Protein AF-A0A9N9J405-F1 (afdb_monomer)

Mean predicted aligned error: 14.89 Å

Solvent-accessible surface area (backbone atoms only — not comparable to full-atom values): 6317 Å² total; per-residue (Å²): 144,89,86,75,81,74,75,78,74,81,70,68,85,82,57,60,66,63,52,53,53,52,52,49,54,50,52,50,53,52,53,54,28,71,70,38,96,57,42,81,77,33,74,90,47,75,82,56,87,56,89,38,74,67,42,52,52,50,52,53,52,53,50,53,53,48,51,56,50,51,53,51,46,44,34,28,73,72,67,58,78,40,83,73,81,57,85,96,46,81,83,76,85,74,76,76,86,127

Foldseek 3Di:
DDDDPPPPPPPPPPPPVVVVVVVVVVVVLQVVLVVDPHSCPRPVCVPPPQPDPVNVVVVVVVVVVVVVVVVVCCCVPPVVVDPDDCVPPDPPPPDPDD

pLDDT: mean 76.79, std 16.19, range [43.78, 96.75]

Organism: NCBI:txid60492

Secondary structure (DSSP, 8-state):
------------TTSHHHHHHHHHHHHHHHHHHHHSSSGGGSGGGTT-S--SHHHHHHHHHHHHHHHHHHHHHHHHHTS--S----TTS---------

Sequence (98 aa):
LDEFVDQVIDIDDRVVPNRLEQTWALSEQIYNAFQNPDPNSHSLFDYTTQNTTKGFFNMETCYQHGIERMQNLLAEEVYLTKKKKSKGRAIKNLVKDT

Radius of gyration: 23.8 Å; Cα contacts (8 Å, |Δi|>4): 25; chains: 1; bounding box: 61×32×54 Å

Structure (mmCIF, N/CA/C/O backbone):
data_AF-A0A9N9J405-F1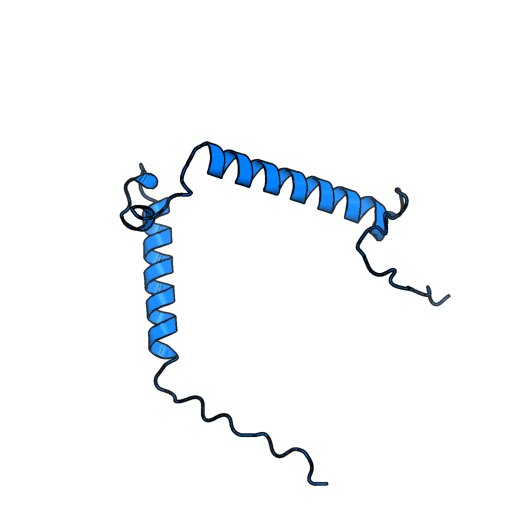
#
_entry.id   AF-A0A9N9J405-F1
#
loop_
_atom_site.group_PDB
_atom_site.id
_atom_site.type_symbol
_atom_site.label_atom_id
_atom_site.label_alt_id
_atom_site.label_comp_id
_atom_site.label_asym_id
_atom_site.label_entity_id
_atom_site.label_seq_id
_atom_site.pdbx_PDB_ins_code
_atom_site.Cartn_x
_atom_site.Cartn_y
_atom_site.Cartn_z
_atom_site.occupancy
_atom_site.B_iso_or_equiv
_atom_site.auth_seq_id
_atom_site.auth_comp_id
_atom_site.auth_asym_id
_atom_site.auth_atom_id
_atom_site.pdbx_PDB_model_num
ATOM 1 N N . LEU A 1 1 ? -47.615 17.470 -9.763 1.00 43.78 1 LEU A N 1
ATOM 2 C CA . LEU A 1 1 ? -47.104 16.313 -10.524 1.00 43.78 1 LEU A CA 1
ATOM 3 C C . LEU A 1 1 ? -46.585 16.883 -11.828 1.00 43.78 1 LEU A C 1
ATOM 5 O O . LEU A 1 1 ? -47.415 17.139 -12.681 1.00 43.78 1 LEU A O 1
ATOM 9 N N . ASP A 1 2 ? -45.303 17.268 -11.847 1.00 47.88 2 ASP A N 1
ATOM 10 C CA . ASP A 1 2 ? -44.448 17.501 -13.035 1.00 47.88 2 ASP A CA 1
ATOM 11 C C . ASP A 1 2 ? -43.199 18.305 -12.629 1.00 47.88 2 ASP A C 1
ATOM 13 O O . ASP A 1 2 ? -42.989 19.433 -13.057 1.00 47.88 2 ASP A O 1
ATOM 17 N N . GLU A 1 3 ? -42.361 17.744 -11.753 1.00 49.94 3 GLU A N 1
ATOM 18 C CA . GLU A 1 3 ? -41.053 18.353 -11.450 1.00 49.94 3 GLU A CA 1
ATOM 19 C C . GLU A 1 3 ? -39.955 17.298 -11.285 1.00 49.94 3 GLU A C 1
ATOM 21 O O . GLU A 1 3 ? -39.138 17.364 -10.381 1.00 49.94 3 GLU A O 1
ATOM 26 N N . PHE A 1 4 ? -39.943 16.292 -12.159 1.00 54.50 4 PHE A N 1
ATOM 27 C CA . PHE A 1 4 ? -38.784 15.415 -12.339 1.00 54.50 4 PHE A CA 1
ATOM 28 C C . PHE A 1 4 ? -38.696 15.024 -13.813 1.00 54.50 4 PHE A C 1
ATOM 30 O O . PHE A 1 4 ? -38.959 13.887 -14.193 1.00 54.50 4 PHE A O 1
ATOM 37 N N . VAL A 1 5 ? -38.383 15.999 -14.669 1.00 49.53 5 VAL A N 1
ATOM 38 C CA . VAL A 1 5 ? -37.844 15.672 -15.990 1.00 49.53 5 VAL A CA 1
ATOM 39 C C . VAL A 1 5 ? -36.392 15.289 -15.746 1.00 49.53 5 VAL A C 1
ATOM 41 O O . VAL A 1 5 ? -35.541 16.163 -15.574 1.00 49.53 5 VAL A O 1
ATOM 44 N N . ASP A 1 6 ? -36.133 13.983 -15.671 1.00 52.53 6 ASP A N 1
ATOM 45 C CA . ASP A 1 6 ? -34.784 13.444 -15.805 1.00 52.53 6 ASP A CA 1
ATOM 46 C C . ASP A 1 6 ? -34.193 14.042 -17.081 1.00 52.53 6 ASP A C 1
ATOM 48 O O . ASP A 1 6 ? -34.682 13.810 -18.191 1.00 52.53 6 ASP A O 1
ATOM 52 N N . GLN A 1 7 ? -33.158 14.866 -16.923 1.00 53.94 7 GLN A N 1
ATOM 53 C CA . GLN A 1 7 ? -32.307 15.214 -18.045 1.00 53.94 7 GLN A CA 1
ATOM 54 C C . GLN A 1 7 ? -31.714 13.898 -18.531 1.00 53.94 7 GLN A C 1
ATOM 56 O O . GLN A 1 7 ? -30.853 13.320 -17.871 1.00 53.94 7 GLN A O 1
ATOM 61 N N . VAL A 1 8 ? -32.214 13.407 -19.665 1.00 56.50 8 VAL A N 1
ATOM 62 C CA . VAL A 1 8 ? -31.585 12.318 -20.402 1.00 56.50 8 VAL A CA 1
ATOM 63 C C . VAL A 1 8 ? -30.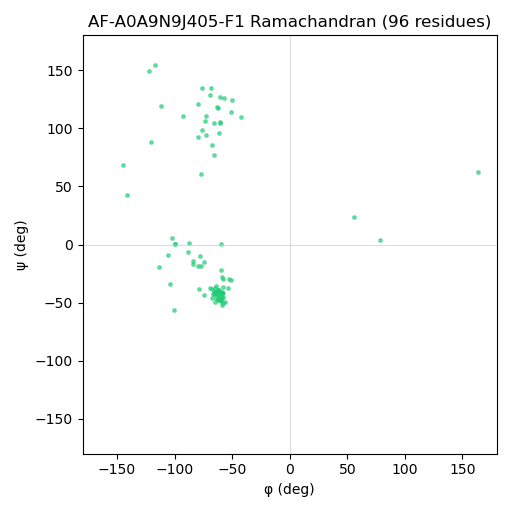210 12.837 -20.796 1.00 56.50 8 VAL A C 1
ATOM 65 O O . VAL A 1 8 ? -30.060 13.598 -21.751 1.00 56.50 8 VAL A O 1
ATOM 68 N N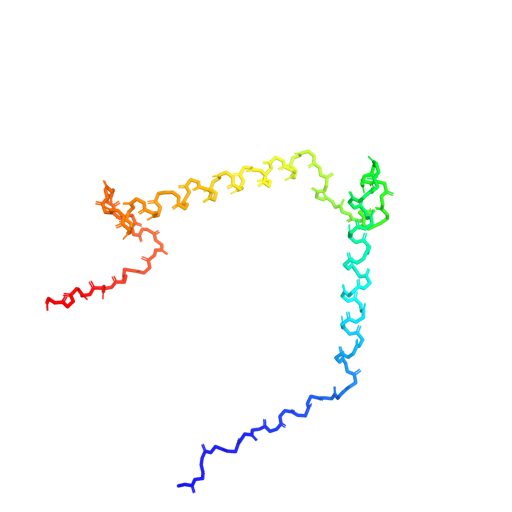 . ILE A 1 9 ? -29.211 12.502 -19.983 1.00 54.28 9 ILE A N 1
ATOM 69 C CA . ILE A 1 9 ? -27.815 12.662 -20.349 1.00 54.28 9 ILE A CA 1
ATOM 70 C C . ILE A 1 9 ? -27.627 11.682 -21.496 1.00 54.28 9 ILE A C 1
ATOM 72 O O . ILE A 1 9 ? -27.609 10.471 -21.284 1.00 54.28 9 ILE A O 1
ATOM 76 N N . ASP A 1 10 ? -27.558 12.217 -22.708 1.00 54.47 10 ASP A N 1
ATOM 77 C CA . ASP A 1 10 ? -27.191 11.468 -23.899 1.00 54.47 10 ASP A CA 1
ATOM 78 C C . ASP A 1 10 ? -25.713 11.080 -23.738 1.00 54.47 10 ASP A C 1
ATOM 80 O O . ASP A 1 10 ? -24.791 11.831 -24.069 1.00 54.47 10 ASP A O 1
ATOM 84 N N . ILE A 1 11 ? -25.479 9.957 -23.052 1.00 57.12 11 ILE A N 1
ATOM 85 C CA . ILE A 1 11 ? -24.161 9.342 -22.949 1.00 57.12 11 ILE A CA 1
ATOM 86 C C . ILE A 1 11 ? -23.921 8.751 -24.325 1.00 57.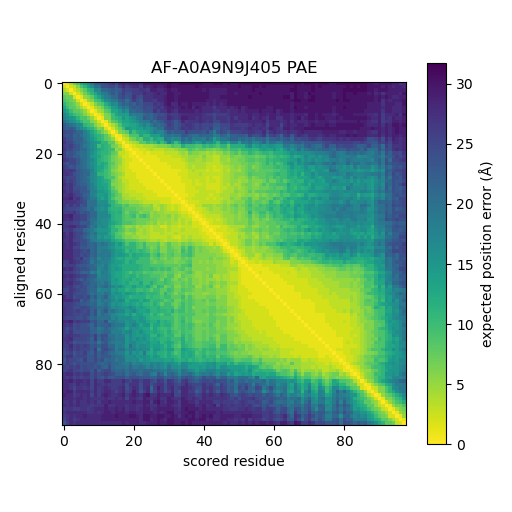12 11 ILE A C 1
ATOM 88 O O . ILE A 1 11 ? -24.368 7.648 -24.611 1.00 57.12 11 ILE A O 1
ATOM 92 N N . ASP A 1 12 ? -23.250 9.525 -25.171 1.00 57.44 12 ASP A N 1
ATOM 93 C CA . ASP A 1 12 ? -22.800 9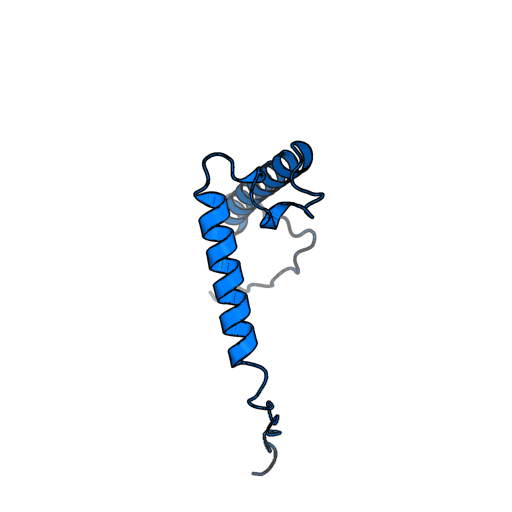.108 -26.491 1.00 57.44 12 ASP A CA 1
ATOM 94 C C . ASP A 1 12 ? -22.229 7.676 -26.392 1.00 57.44 12 ASP A C 1
ATOM 96 O O . ASP A 1 12 ? -21.184 7.444 -25.766 1.00 57.44 12 ASP A O 1
ATOM 100 N N . ASP A 1 13 ? -22.950 6.702 -26.962 1.00 53.81 13 ASP A N 1
ATOM 101 C CA . ASP A 1 13 ? -22.747 5.244 -26.826 1.00 53.81 13 ASP A CA 1
ATOM 102 C C . ASP A 1 13 ? -21.351 4.768 -27.300 1.00 53.81 13 ASP A C 1
ATOM 104 O O . ASP A 1 13 ? -21.002 3.587 -27.265 1.00 53.81 13 ASP A O 1
ATOM 108 N N . ARG A 1 14 ? -20.506 5.692 -27.764 1.00 51.28 14 ARG A N 1
ATOM 109 C CA . ARG A 1 14 ? -19.259 5.438 -28.488 1.00 51.28 14 ARG A CA 1
ATOM 110 C C . ARG A 1 14 ? -17.980 5.522 -27.657 1.00 51.28 14 ARG A C 1
ATOM 112 O O . ARG A 1 14 ? -16.905 5.293 -28.208 1.00 51.28 14 ARG A O 1
ATOM 119 N N . VAL A 1 15 ? -18.046 5.795 -26.350 1.00 54.97 15 VAL A N 1
ATOM 120 C CA . VAL A 1 15 ? -16.827 5.942 -25.513 1.00 54.97 15 VAL A CA 1
ATOM 121 C C . VAL A 1 15 ? -16.662 4.840 -24.456 1.00 54.97 15 VAL A C 1
ATOM 123 O O . VAL A 1 15 ? -15.551 4.603 -23.980 1.00 54.97 15 VAL A O 1
ATOM 126 N N . VAL A 1 16 ? -17.729 4.125 -24.101 1.00 54.66 16 VAL A N 1
ATOM 127 C CA . VAL A 1 16 ? -17.708 3.128 -23.013 1.00 54.66 16 VAL A CA 1
ATOM 128 C C . VAL A 1 16 ? -16.993 1.812 -23.381 1.00 54.66 16 VAL A C 1
ATOM 130 O O . VAL A 1 16 ? -16.179 1.367 -22.567 1.00 54.66 16 VAL A O 1
ATOM 133 N N . PRO A 1 17 ? -17.184 1.207 -24.576 1.00 58.44 17 PRO A N 1
ATOM 134 C CA . PRO A 1 17 ? -16.555 -0.082 -24.905 1.00 58.44 17 PRO A CA 1
ATOM 135 C C . PRO A 1 17 ? -15.021 -0.011 -24.907 1.00 58.44 17 PRO A C 1
ATOM 137 O O . PRO A 1 17 ? -14.344 -0.849 -24.318 1.00 58.44 17 PRO A O 1
ATOM 140 N N . ASN A 1 18 ? -14.476 1.068 -25.477 1.00 65.75 18 ASN A N 1
ATOM 141 C CA . ASN A 1 18 ? -13.034 1.282 -25.619 1.00 65.75 18 ASN A CA 1
ATOM 142 C C . ASN A 1 18 ? -12.327 1.420 -24.255 1.00 65.75 18 ASN A C 1
ATOM 144 O O . ASN A 1 18 ? -11.220 0.930 -24.060 1.00 65.75 18 ASN A O 1
ATOM 148 N N . ARG A 1 19 ? -12.981 2.038 -23.260 1.00 70.25 19 ARG A N 1
ATOM 149 C CA . ARG A 1 19 ? -12.403 2.189 -21.913 1.00 70.25 19 ARG A CA 1
ATOM 150 C C . ARG A 1 19 ? -12.307 0.863 -21.168 1.00 70.25 19 ARG A C 1
ATOM 152 O O . ARG A 1 19 ? -11.336 0.652 -20.441 1.00 70.25 19 ARG A O 1
ATOM 159 N N . LEU A 1 20 ? -13.296 -0.016 -21.334 1.00 82.88 20 LEU A N 1
ATOM 160 C CA . LEU A 1 20 ? -13.280 -1.339 -20.716 1.00 82.88 20 LEU A CA 1
ATOM 161 C C . LEU A 1 20 ? -12.129 -2.173 -21.287 1.00 82.88 20 LEU A C 1
ATOM 163 O O . LEU A 1 20 ? -11.329 -2.695 -20.519 1.00 82.88 20 LEU A O 1
ATOM 167 N N . GLU A 1 21 ? -12.003 -2.222 -22.615 1.00 85.38 21 GLU A N 1
ATOM 168 C CA . GLU A 1 21 ? -10.928 -2.948 -23.304 1.00 85.38 21 GLU A CA 1
ATOM 169 C C . GLU A 1 21 ? -9.542 -2.431 -22.911 1.00 85.38 21 GLU A C 1
ATOM 171 O O . GLU A 1 21 ? -8.665 -3.221 -22.569 1.00 85.38 21 GLU A O 1
ATOM 176 N N . GLN A 1 22 ? -9.357 -1.109 -22.861 1.00 86.00 22 GLN A N 1
ATOM 177 C CA . GLN A 1 22 ? -8.109 -0.497 -22.392 1.00 86.00 22 GLN A CA 1
ATOM 178 C C . GLN A 1 22 ? -7.798 -0.851 -20.932 1.00 86.00 22 GLN A C 1
ATOM 180 O O . GLN A 1 22 ? -6.651 -1.137 -20.590 1.00 86.00 22 GLN A O 1
ATOM 185 N N . THR A 1 23 ? -8.814 -0.866 -20.066 1.00 88.50 23 THR A N 1
ATOM 186 C CA . THR A 1 23 ? -8.652 -1.243 -18.652 1.00 88.50 23 THR A CA 1
ATOM 187 C C . THR A 1 23 ? -8.301 -2.723 -18.512 1.00 88.50 23 THR A C 1
ATOM 189 O O . THR A 1 23 ? -7.473 -3.088 -17.675 1.00 88.50 23 THR A O 1
ATOM 192 N N . TRP A 1 24 ? -8.894 -3.580 -19.341 1.00 91.56 24 TRP A N 1
ATOM 193 C CA . TRP A 1 24 ? -8.587 -5.007 -19.381 1.00 91.56 24 TRP A CA 1
ATOM 194 C C . TRP A 1 24 ? -7.177 -5.275 -19.890 1.00 91.56 24 TRP A C 1
ATOM 196 O O . TRP A 1 24 ? -6.427 -5.983 -19.221 1.00 91.56 24 TRP A O 1
ATOM 206 N N . ALA A 1 25 ? -6.774 -4.622 -20.978 1.00 90.00 25 ALA A N 1
ATOM 207 C CA . ALA A 1 25 ? -5.414 -4.702 -21.499 1.00 90.00 25 ALA A CA 1
ATOM 208 C C . ALA A 1 25 ? -4.376 -4.247 -20.458 1.00 90.00 25 ALA A C 1
ATOM 210 O O . ALA A 1 25 ? -3.353 -4.904 -20.271 1.00 90.00 25 ALA A O 1
ATOM 211 N N . LEU A 1 26 ? -4.650 -3.162 -19.723 1.00 89.94 26 LEU A N 1
ATOM 212 C CA . LEU A 1 26 ? -3.781 -2.713 -18.633 1.00 89.94 26 LEU A CA 1
ATOM 213 C C . LEU A 1 26 ? -3.724 -3.738 -17.491 1.00 89.94 26 LEU A C 1
ATOM 215 O O . LEU A 1 26 ? -2.650 -4.014 -16.963 1.00 89.94 26 LEU A O 1
ATOM 219 N N . SER A 1 27 ? -4.866 -4.311 -17.111 1.00 91.38 27 SER A N 1
ATOM 220 C CA . SER A 1 27 ? -4.942 -5.311 -16.037 1.00 91.38 27 SER A CA 1
AT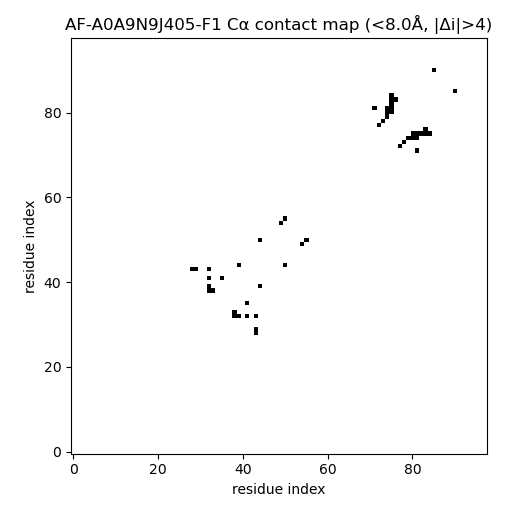OM 221 C C . SER A 1 27 ? -4.136 -6.567 -16.381 1.00 91.38 27 SER A C 1
ATOM 223 O O . SER A 1 27 ? -3.430 -7.097 -15.524 1.00 91.38 27 SER A O 1
ATOM 225 N N . GLU A 1 28 ? -4.180 -7.003 -17.642 1.00 91.50 28 GLU A N 1
ATOM 226 C CA . GLU A 1 28 ? -3.375 -8.115 -18.153 1.00 91.50 28 GLU A CA 1
ATOM 227 C C . GLU A 1 28 ? -1.876 -7.782 -18.167 1.00 91.50 28 GLU A C 1
ATOM 229 O O . GLU A 1 28 ? -1.065 -8.589 -17.710 1.00 91.50 28 GLU A O 1
ATOM 234 N N . GLN A 1 29 ? -1.490 -6.574 -18.596 1.00 90.00 29 GLN A N 1
ATOM 235 C CA . GLN A 1 29 ? -0.096 -6.116 -18.518 1.00 90.00 29 GLN A CA 1
ATOM 236 C C . GLN A 1 29 ? 0.423 -6.087 -17.076 1.00 90.00 29 GLN A C 1
ATOM 238 O O . GLN A 1 29 ? 1.542 -6.528 -16.822 1.00 90.00 29 GLN A O 1
ATOM 243 N N . ILE A 1 30 ? -0.385 -5.608 -16.127 1.00 89.31 30 ILE A N 1
ATOM 244 C CA . ILE A 1 30 ? -0.043 -5.609 -14.699 1.00 89.31 30 ILE A CA 1
ATOM 245 C C . ILE A 1 30 ? 0.126 -7.043 -14.192 1.00 89.31 30 ILE A C 1
ATOM 247 O O . ILE A 1 30 ? 1.113 -7.347 -13.522 1.00 89.31 30 ILE A O 1
ATOM 251 N N . TYR A 1 31 ? -0.818 -7.930 -14.515 1.00 90.19 31 TYR A N 1
ATOM 252 C CA . TYR A 1 31 ? -0.751 -9.332 -14.117 1.00 90.19 31 TYR A CA 1
ATOM 253 C C . TYR A 1 31 ? 0.534 -9.992 -14.629 1.00 90.19 31 TYR A C 1
ATOM 255 O O . TYR A 1 31 ? 1.291 -10.5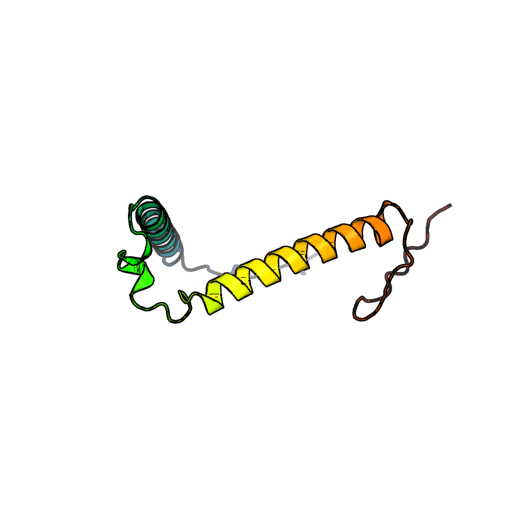52 -13.838 1.00 90.19 31 TYR A O 1
ATOM 263 N N . ASN A 1 32 ? 0.826 -9.848 -15.921 1.00 88.50 32 ASN A N 1
ATOM 264 C CA . ASN A 1 32 ? 2.020 -10.414 -16.545 1.00 88.50 32 ASN A CA 1
ATOM 265 C C . ASN A 1 32 ? 3.314 -9.836 -15.957 1.00 88.50 32 ASN A C 1
ATOM 267 O O . ASN A 1 32 ? 4.259 -10.585 -15.708 1.00 88.50 32 ASN A O 1
ATOM 271 N N . ALA A 1 33 ? 3.347 -8.532 -15.668 1.00 87.31 33 ALA A N 1
ATOM 272 C CA . ALA A 1 33 ? 4.490 -7.893 -15.024 1.00 87.31 33 ALA A CA 1
ATOM 273 C C . ALA A 1 33 ? 4.794 -8.512 -13.649 1.00 87.31 33 ALA A C 1
ATOM 275 O O . ALA A 1 33 ? 5.953 -8.771 -13.341 1.00 87.31 33 ALA A O 1
ATOM 276 N N . PHE A 1 34 ? 3.769 -8.824 -12.850 1.00 85.50 34 PHE A N 1
ATOM 277 C CA . PHE A 1 34 ? 3.948 -9.458 -11.538 1.00 85.50 34 PHE A CA 1
ATOM 278 C C . PHE A 1 34 ? 4.246 -10.964 -11.589 1.00 85.50 34 PHE A C 1
ATOM 280 O O . PHE A 1 34 ? 4.742 -11.502 -10.601 1.00 85.50 34 PHE A O 1
ATOM 287 N N . GLN A 1 35 ? 3.966 -11.649 -12.703 1.00 87.75 35 GLN A N 1
ATOM 288 C CA . GLN A 1 35 ? 4.357 -13.053 -12.906 1.00 87.75 35 GLN A CA 1
ATOM 289 C C . GLN A 1 35 ? 5.800 -13.208 -13.424 1.00 87.75 35 GLN A C 1
ATOM 291 O O . GLN A 1 35 ? 6.342 -14.313 -13.409 1.00 87.75 35 GLN A O 1
ATOM 296 N N . ASN A 1 36 ? 6.431 -12.128 -13.897 1.00 84.75 36 ASN A N 1
ATOM 297 C CA . ASN A 1 36 ? 7.813 -12.157 -14.368 1.00 84.75 36 ASN A CA 1
ATOM 298 C C . ASN A 1 36 ? 8.778 -12.390 -13.182 1.00 84.75 36 ASN A C 1
ATOM 300 O O . ASN A 1 36 ? 8.637 -11.719 -12.158 1.00 84.75 36 ASN A O 1
ATOM 304 N N . PRO A 1 37 ? 9.777 -13.290 -13.299 1.00 85.44 37 PRO A N 1
ATOM 305 C CA . PRO A 1 37 ? 10.830 -13.451 -12.294 1.00 85.44 37 PRO A CA 1
ATOM 306 C C . PRO A 1 37 ? 11.559 -12.153 -11.916 1.00 85.44 37 PRO A C 1
ATOM 308 O O . PRO A 1 37 ? 12.000 -12.022 -10.775 1.00 85.44 37 PRO A O 1
ATOM 311 N N . ASP A 1 38 ? 11.665 -11.200 -12.847 1.00 84.75 38 ASP A N 1
ATOM 312 C CA . ASP A 1 38 ? 12.098 -9.827 -12.573 1.00 84.75 38 ASP A CA 1
ATOM 313 C C . ASP A 1 38 ? 10.992 -8.836 -12.977 1.00 84.75 38 ASP A C 1
ATOM 315 O O . ASP A 1 38 ? 10.977 -8.348 -14.114 1.00 84.75 38 ASP A O 1
ATOM 319 N N . PRO A 1 39 ? 10.052 -8.517 -12.067 1.00 77.06 39 PRO A N 1
ATOM 320 C CA . PRO A 1 39 ? 8.923 -7.640 -12.365 1.00 77.06 39 PRO A CA 1
ATOM 321 C C . PRO A 1 39 ? 9.335 -6.246 -12.844 1.00 77.06 39 PRO A C 1
ATOM 323 O O . PRO A 1 39 ? 8.626 -5.637 -13.641 1.00 77.06 39 PRO A O 1
ATOM 326 N N . ASN A 1 40 ? 10.497 -5.749 -12.406 1.00 77.38 40 ASN A N 1
ATOM 327 C CA . ASN A 1 40 ? 10.974 -4.404 -12.734 1.00 77.38 40 ASN A CA 1
ATOM 328 C C . ASN A 1 40 ? 11.486 -4.278 -14.172 1.00 77.38 40 ASN A C 1
ATOM 330 O O . ASN A 1 40 ? 11.631 -3.163 -14.662 1.00 77.38 40 ASN A O 1
ATOM 334 N N . SER A 1 41 ? 11.740 -5.404 -14.843 1.00 82.75 41 SER A N 1
ATOM 335 C CA . SER A 1 41 ? 12.151 -5.446 -16.251 1.00 82.75 41 SER A CA 1
ATOM 336 C C . SER A 1 41 ? 10.995 -5.233 -17.236 1.00 82.75 41 SER A C 1
ATOM 338 O O . SER A 1 41 ? 11.223 -5.102 -18.438 1.00 82.75 41 SER A O 1
ATOM 340 N N . HIS A 1 42 ? 9.747 -5.233 -16.755 1.00 85.38 42 HIS A N 1
ATOM 341 C CA . HIS A 1 42 ? 8.577 -5.080 -17.610 1.00 85.38 42 HIS A CA 1
ATOM 342 C C . HIS A 1 42 ? 8.391 -3.618 -18.042 1.00 85.38 42 HIS A C 1
ATOM 344 O O . HIS A 1 42 ? 8.386 -2.716 -17.204 1.00 85.38 42 HIS A O 1
ATOM 350 N N . SER A 1 43 ? 8.113 -3.390 -19.331 1.00 86.94 43 SER A N 1
ATOM 351 C CA . SER A 1 43 ? 8.026 -2.045 -19.928 1.00 86.94 43 SER A CA 1
ATOM 352 C C . SER A 1 43 ? 6.961 -1.134 -19.308 1.00 86.94 43 SER A C 1
ATOM 354 O O . SER A 1 43 ? 7.044 0.091 -19.371 1.00 86.94 43 SER A O 1
ATOM 356 N N . LEU A 1 44 ? 5.960 -1.732 -18.655 1.00 85.50 44 LEU A N 1
ATOM 357 C CA . LEU A 1 44 ? 4.961 -1.028 -17.841 1.00 85.50 44 LEU A CA 1
ATOM 358 C C . LEU A 1 44 ? 5.609 -0.082 -16.814 1.00 85.50 44 LEU A C 1
ATOM 360 O O . LEU A 1 44 ? 5.030 0.949 -16.469 1.00 85.50 44 LEU A O 1
ATOM 364 N N . PHE A 1 45 ? 6.802 -0.426 -16.329 1.00 84.06 45 PHE A N 1
ATOM 365 C CA . PHE A 1 45 ? 7.522 0.336 -15.320 1.00 84.06 45 PHE A CA 1
ATOM 366 C C . PHE A 1 45 ? 8.615 1.244 -15.895 1.00 84.06 45 PHE A C 1
ATOM 368 O O . PHE A 1 45 ? 9.217 1.980 -15.125 1.00 84.06 45 PHE A O 1
ATOM 375 N N . ASP A 1 46 ? 8.833 1.306 -17.210 1.00 83.75 46 ASP A N 1
ATOM 376 C CA . ASP A 1 46 ? 9.918 2.118 -17.798 1.00 83.75 46 ASP A CA 1
ATOM 377 C C . ASP A 1 46 ? 9.816 3.614 -17.445 1.00 83.75 46 ASP A C 1
ATOM 379 O O . ASP A 1 46 ? 10.819 4.323 -17.354 1.00 83.75 46 ASP A O 1
ATOM 383 N N . TYR A 1 47 ? 8.596 4.098 -17.196 1.00 79.19 47 TYR A N 1
ATOM 384 C CA . TYR A 1 47 ? 8.317 5.499 -16.868 1.00 79.19 47 TYR A CA 1
ATOM 385 C C . TYR A 1 47 ? 8.073 5.752 -15.376 1.00 79.19 47 TYR A C 1
ATOM 387 O O . TYR A 1 47 ? 7.715 6.869 -14.988 1.00 79.19 47 TYR A O 1
ATOM 395 N N . THR A 1 48 ? 8.240 4.746 -14.514 1.00 78.25 48 THR A N 1
ATOM 396 C CA . THR A 1 48 ? 8.000 4.935 -13.082 1.00 78.25 48 THR A CA 1
ATOM 397 C C . THR A 1 48 ? 9.192 5.614 -12.410 1.00 78.25 48 THR A C 1
ATOM 399 O O . THR A 1 48 ? 10.308 5.107 -12.368 1.00 78.25 48 THR A O 1
ATOM 402 N N . THR A 1 49 ? 8.953 6.775 -11.809 1.00 78.69 49 THR A N 1
ATOM 403 C CA . THR A 1 49 ? 9.950 7.461 -10.968 1.00 78.69 49 THR A CA 1
ATOM 404 C C . THR A 1 49 ? 9.875 7.020 -9.506 1.00 78.69 49 THR A C 1
ATOM 406 O O . THR A 1 49 ? 10.698 7.419 -8.683 1.00 78.69 49 THR A O 1
ATOM 409 N N . GLN A 1 50 ? 8.869 6.208 -9.164 1.00 75.31 50 GLN A N 1
ATOM 410 C CA . GLN A 1 50 ? 8.520 5.872 -7.784 1.00 75.31 50 GLN A CA 1
ATOM 411 C C . GLN A 1 50 ? 8.936 4.457 -7.377 1.00 75.31 50 GLN A C 1
ATOM 413 O O . GLN A 1 50 ? 8.911 4.152 -6.184 1.00 75.31 50 GLN A O 1
ATOM 418 N N . ASN A 1 51 ? 9.391 3.627 -8.322 1.00 78.50 51 ASN A N 1
ATOM 419 C CA . ASN A 1 51 ? 9.943 2.296 -8.060 1.00 78.50 51 ASN A CA 1
ATOM 420 C C . ASN A 1 51 ? 11.377 2.387 -7.513 1.00 78.50 51 ASN A C 1
ATOM 422 O O . ASN A 1 51 ? 12.355 1.957 -8.118 1.00 78.50 51 ASN A O 1
ATOM 426 N N . THR A 1 52 ? 11.501 3.051 -6.371 1.00 86.06 52 THR A N 1
ATOM 427 C CA . THR A 1 52 ? 12.753 3.234 -5.642 1.00 86.06 52 THR A CA 1
ATOM 428 C C . THR A 1 52 ? 12.630 2.550 -4.292 1.00 86.06 52 THR A C 1
ATOM 430 O O . THR A 1 52 ? 11.538 2.464 -3.729 1.00 86.06 52 THR A O 1
ATOM 433 N N . THR A 1 53 ? 13.752 2.135 -3.705 1.00 86.44 53 THR A N 1
ATOM 434 C CA . THR A 1 53 ? 13.771 1.571 -2.344 1.00 86.44 53 THR A CA 1
ATOM 435 C C . THR A 1 53 ? 13.106 2.507 -1.330 1.00 86.44 53 THR A C 1
ATOM 437 O O . THR A 1 53 ? 12.368 2.062 -0.457 1.00 86.44 53 THR A O 1
ATOM 440 N N . LYS A 1 54 ? 13.295 3.825 -1.489 1.00 89.12 54 LYS A N 1
ATOM 441 C CA . LYS A 1 54 ? 12.629 4.844 -0.668 1.00 89.12 54 LYS A CA 1
ATOM 442 C C . LYS A 1 54 ? 11.111 4.860 -0.883 1.00 89.12 54 LYS A C 1
ATOM 444 O O . LYS A 1 54 ? 10.368 5.011 0.081 1.00 89.12 54 LYS A O 1
ATOM 449 N N . GLY A 1 55 ? 10.657 4.715 -2.127 1.00 85.31 55 GLY A N 1
ATOM 450 C CA . GLY A 1 55 ? 9.238 4.616 -2.472 1.00 85.31 55 GLY A CA 1
ATOM 451 C C . GLY A 1 55 ? 8.570 3.419 -1.797 1.00 85.31 55 GLY A C 1
ATOM 452 O O . GLY A 1 55 ? 7.560 3.594 -1.115 1.00 85.31 55 GLY A O 1
ATOM 453 N N . PHE A 1 56 ? 9.187 2.239 -1.892 1.00 85.62 56 PHE A N 1
ATOM 454 C CA . PHE A 1 56 ? 8.709 1.039 -1.200 1.00 85.62 56 PHE A CA 1
ATOM 455 C C . PHE A 1 56 ? 8.683 1.205 0.316 1.00 85.62 56 PHE A C 1
ATOM 457 O O . PHE A 1 56 ? 7.656 0.940 0.935 1.00 85.62 56 PHE A O 1
ATOM 464 N N . PHE A 1 57 ? 9.765 1.713 0.908 1.00 91.88 57 PHE A N 1
ATOM 465 C CA . PHE A 1 57 ? 9.828 1.950 2.349 1.00 91.88 57 PHE A CA 1
ATOM 466 C C . PHE A 1 57 ? 8.710 2.888 2.830 1.00 91.88 57 PHE A C 1
ATOM 468 O O . PHE A 1 57 ? 8.064 2.638 3.849 1.00 91.88 57 PHE A O 1
ATOM 475 N N . ASN A 1 58 ? 8.430 3.954 2.076 1.00 91.62 58 ASN A N 1
ATOM 476 C CA . ASN A 1 58 ? 7.334 4.866 2.388 1.00 91.62 58 ASN A CA 1
ATOM 477 C C . ASN A 1 58 ? 5.967 4.176 2.281 1.00 91.62 58 ASN A C 1
ATOM 479 O O . ASN A 1 58 ? 5.105 4.407 3.129 1.00 91.62 58 ASN A O 1
ATOM 483 N N . MET A 1 59 ? 5.757 3.342 1.257 1.00 90.38 59 MET A N 1
ATOM 484 C CA . MET A 1 59 ? 4.513 2.587 1.084 1.00 90.38 59 MET A CA 1
ATOM 485 C C . MET A 1 59 ? 4.285 1.624 2.257 1.00 90.38 59 MET A C 1
ATOM 487 O O . MET A 1 59 ? 3.200 1.618 2.840 1.00 90.38 59 MET A O 1
ATOM 491 N N . GLU A 1 60 ? 5.316 0.877 2.649 1.00 92.00 60 GLU A N 1
ATOM 492 C CA . GLU A 1 60 ? 5.272 -0.032 3.796 1.00 92.00 60 GLU A CA 1
ATOM 493 C C . GLU A 1 60 ? 4.994 0.720 5.105 1.00 92.00 60 GLU A C 1
ATOM 495 O O . GLU A 1 60 ? 4.093 0.352 5.860 1.00 92.00 60 GLU A O 1
ATOM 500 N N . THR A 1 61 ? 5.688 1.838 5.334 1.00 95.19 61 THR A N 1
ATOM 501 C CA . THR A 1 61 ? 5.482 2.693 6.515 1.00 95.19 61 THR A CA 1
ATOM 502 C C . THR A 1 61 ? 4.041 3.208 6.590 1.00 95.19 61 THR A C 1
ATOM 504 O O . THR A 1 61 ? 3.395 3.151 7.638 1.00 95.19 61 THR A O 1
ATOM 507 N N . CYS A 1 62 ? 3.492 3.689 5.471 1.00 94.94 62 CYS A N 1
ATOM 508 C CA . CYS A 1 62 ? 2.102 4.136 5.399 1.00 94.94 62 CYS A CA 1
ATOM 509 C C . CYS A 1 62 ? 1.113 3.004 5.704 1.00 94.94 62 CYS A C 1
ATOM 511 O O . CYS A 1 62 ? 0.115 3.236 6.390 1.00 94.94 62 CYS A O 1
ATOM 513 N N . TYR A 1 63 ? 1.388 1.789 5.226 1.00 94.75 63 TYR A N 1
ATOM 514 C CA . TYR A 1 63 ? 0.557 0.620 5.501 1.00 94.75 63 TYR A CA 1
ATOM 515 C C . TYR A 1 63 ? 0.547 0.269 6.996 1.00 94.75 63 TYR A C 1
ATOM 517 O O . TYR A 1 63 ? -0.526 0.112 7.586 1.00 94.75 63 TYR A O 1
ATOM 525 N N . GLN A 1 64 ? 1.719 0.249 7.636 1.00 96.75 64 GLN A N 1
ATOM 526 C CA . GLN A 1 64 ? 1.852 0.017 9.079 1.00 96.75 64 GLN A CA 1
ATOM 527 C C . GLN A 1 64 ? 1.105 1.081 9.898 1.00 96.75 64 GLN A C 1
ATOM 529 O O . GLN A 1 64 ? 0.284 0.739 10.753 1.00 96.75 64 GLN A O 1
ATOM 534 N N . HIS A 1 65 ? 1.278 2.366 9.571 1.00 96.19 65 HIS A N 1
ATOM 535 C CA . HIS A 1 65 ? 0.507 3.449 10.195 1.00 96.19 65 HIS A CA 1
ATOM 536 C C . HIS A 1 65 ? -1.010 3.276 10.010 1.00 96.19 65 HIS A C 1
ATOM 538 O O . HIS A 1 65 ? -1.797 3.598 10.907 1.00 96.19 65 HIS A O 1
ATOM 544 N N . GLY A 1 66 ? -1.439 2.771 8.851 1.00 94.56 66 GLY A N 1
ATOM 545 C CA . GLY A 1 66 ? -2.834 2.442 8.572 1.00 94.56 66 GLY A CA 1
ATOM 546 C C . GLY A 1 66 ? -3.380 1.375 9.521 1.00 94.56 66 GLY A C 1
ATOM 547 O O . GLY A 1 66 ? -4.444 1.575 10.114 1.00 94.56 66 GLY A O 1
ATOM 548 N N . ILE A 1 67 ? -2.637 0.283 9.720 1.00 95.75 67 ILE A N 1
ATOM 549 C CA . ILE A 1 67 ? -2.995 -0.789 10.662 1.00 95.75 67 ILE A CA 1
ATOM 550 C 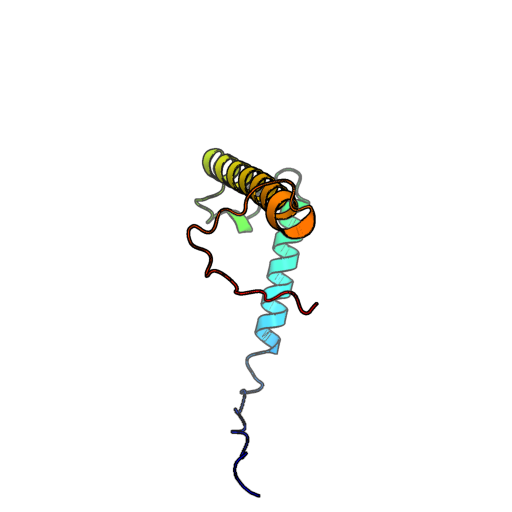C . ILE A 1 67 ? -3.127 -0.237 12.082 1.00 95.75 67 ILE A C 1
ATOM 552 O O . ILE A 1 67 ? -4.167 -0.423 12.718 1.00 95.75 67 ILE A O 1
ATOM 556 N N . GLU A 1 68 ? -2.119 0.487 12.567 1.00 95.88 68 GLU A N 1
ATOM 557 C CA . GLU A 1 68 ? -2.140 1.065 13.916 1.00 95.88 68 GLU A CA 1
ATOM 558 C C . GLU A 1 68 ? -3.328 2.012 14.108 1.00 95.88 68 GLU A C 1
ATOM 560 O O . GLU A 1 68 ? -4.007 2.000 15.142 1.00 95.88 68 GLU A O 1
ATOM 565 N N . ARG A 1 69 ? -3.625 2.830 13.094 1.00 92.19 69 ARG A N 1
ATOM 566 C CA . ARG A 1 69 ? -4.786 3.720 13.111 1.00 92.19 69 ARG A CA 1
ATOM 567 C C . ARG A 1 69 ? -6.090 2.933 13.199 1.00 92.19 69 ARG A C 1
ATOM 569 O O . ARG A 1 69 ? -6.957 3.331 13.978 1.00 92.19 69 ARG A O 1
ATOM 576 N N . MET A 1 70 ? -6.241 1.853 12.432 1.00 93.62 70 MET A N 1
ATOM 577 C CA . MET A 1 70 ? -7.438 1.002 12.462 1.00 93.62 70 MET A CA 1
ATOM 578 C C . MET A 1 70 ? -7.608 0.288 13.806 1.00 93.62 70 MET A C 1
ATOM 580 O O . MET A 1 70 ? -8.712 0.248 14.345 1.00 93.62 70 MET A O 1
ATOM 584 N N . GLN A 1 71 ? -6.524 -0.205 14.402 1.00 94.19 71 GLN A N 1
ATOM 585 C CA . GLN A 1 71 ? -6.567 -0.828 15.728 1.00 94.19 71 GLN A CA 1
ATOM 586 C C . GLN A 1 71 ? -6.942 0.175 16.826 1.00 94.19 71 GLN A C 1
ATOM 588 O O . GLN A 1 71 ? -7.763 -0.123 17.695 1.00 94.19 71 GLN A O 1
ATOM 593 N N . ASN A 1 72 ? -6.386 1.389 16.778 1.00 90.50 72 ASN A N 1
ATOM 594 C CA . ASN A 1 72 ? -6.753 2.447 17.719 1.00 90.50 72 ASN A CA 1
ATOM 595 C C . ASN A 1 72 ? -8.216 2.870 17.554 1.00 90.50 72 ASN A C 1
ATOM 597 O O . ASN A 1 72 ? -8.921 3.035 18.546 1.00 90.50 72 ASN A O 1
ATOM 601 N N . LEU A 1 73 ? -8.683 2.974 16.311 1.00 89.44 73 LEU A N 1
ATOM 602 C CA . LEU A 1 73 ? -10.085 3.208 15.978 1.00 89.44 73 LEU A CA 1
ATOM 603 C C . LEU A 1 73 ? -11.017 2.164 16.586 1.00 89.44 73 LEU A C 1
ATOM 605 O O . LEU A 1 73 ? -11.993 2.518 17.245 1.00 89.44 73 LEU A O 1
ATOM 609 N N . LEU A 1 74 ? -10.687 0.888 16.402 1.00 90.38 74 LEU A N 1
ATOM 610 C CA . LEU A 1 74 ? -11.451 -0.227 16.947 1.00 90.38 74 LEU A CA 1
ATOM 611 C C . LEU A 1 74 ? -11.550 -0.140 18.480 1.00 90.38 74 LEU A C 1
ATOM 613 O O . LEU A 1 74 ? -12.639 -0.264 19.044 1.00 90.38 74 LEU A O 1
ATOM 617 N N . ALA A 1 75 ? -10.434 0.145 19.156 1.00 90.38 75 ALA A N 1
ATOM 618 C CA . ALA A 1 75 ? -10.398 0.305 20.609 1.00 90.38 75 ALA A CA 1
ATOM 619 C C . ALA A 1 75 ? -11.206 1.521 21.111 1.00 90.38 75 ALA A C 1
ATOM 621 O O . ALA A 1 75 ? -11.843 1.446 22.162 1.00 90.38 75 ALA A O 1
ATOM 622 N N . GLU A 1 76 ? -11.189 2.637 20.379 1.00 87.38 76 GLU A N 1
ATOM 623 C CA . GLU A 1 76 ? -11.884 3.879 20.749 1.00 87.38 76 GLU A CA 1
ATOM 624 C C . GLU A 1 76 ? -13.392 3.850 20.455 1.00 87.38 76 GLU A C 1
ATOM 626 O O . GLU A 1 76 ? -14.182 4.419 21.213 1.00 87.38 76 GLU A O 1
ATOM 631 N N . GLU A 1 77 ? -13.805 3.248 19.339 1.00 86.81 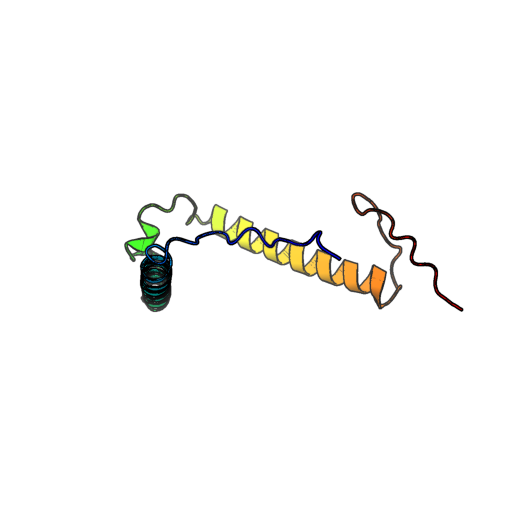77 GLU A N 1
ATOM 632 C CA . GLU A 1 77 ? -15.175 3.364 18.825 1.00 86.81 77 GLU A CA 1
ATOM 633 C C . GLU A 1 77 ? -16.030 2.123 19.069 1.00 86.81 77 GLU A C 1
ATOM 635 O O . GLU A 1 77 ? -17.225 2.280 19.320 1.00 86.81 77 GLU A O 1
ATOM 640 N N . VAL A 1 78 ? -15.433 0.928 19.043 1.00 88.69 78 VAL A N 1
ATOM 641 C CA . VAL A 1 78 ? -16.161 -0.341 19.200 1.00 88.69 78 VAL A CA 1
ATOM 642 C C . VAL A 1 78 ? -16.020 -0.868 20.620 1.00 88.69 78 VAL A C 1
ATOM 644 O O . VAL A 1 78 ? -17.019 -1.056 21.308 1.00 88.69 78 VAL A O 1
ATOM 647 N N . TYR A 1 79 ? -14.785 -1.062 21.091 1.00 91.38 79 TYR A N 1
ATOM 648 C CA . TYR A 1 79 ? -14.556 -1.617 22.430 1.00 91.38 79 TYR A CA 1
ATOM 649 C C . TYR A 1 79 ? -14.700 -0.588 23.550 1.00 91.38 79 TYR A C 1
ATOM 651 O O . TYR A 1 79 ? -14.877 -0.969 24.703 1.00 91.38 79 TYR A O 1
ATOM 659 N N . LEU A 1 80 ? -14.624 0.709 23.225 1.00 87.69 80 LEU A N 1
ATOM 660 C CA . LEU A 1 80 ? -14.690 1.817 24.186 1.00 87.69 80 LEU A CA 1
ATOM 661 C C . LEU A 1 80 ? -13.633 1.718 25.308 1.00 87.69 80 LEU A C 1
ATOM 663 O O . LEU A 1 80 ? -13.803 2.291 26.382 1.00 87.69 80 LEU A O 1
ATOM 667 N N . THR A 1 81 ? -12.525 1.013 25.062 1.00 87.44 81 THR A N 1
ATOM 668 C CA . THR A 1 81 ? -11.435 0.807 26.032 1.00 87.44 81 THR A CA 1
ATOM 669 C C . THR A 1 81 ? -10.443 1.968 26.055 1.00 87.44 81 THR A C 1
ATOM 671 O O . THR A 1 81 ? -9.681 2.115 27.011 1.00 87.44 81 THR A O 1
ATOM 674 N N . LYS A 1 82 ? -10.450 2.821 25.022 1.00 85.00 82 LYS A N 1
ATOM 675 C CA . LYS A 1 82 ? -9.645 4.049 24.932 1.00 85.00 82 LYS A CA 1
ATOM 676 C C . LYS A 1 82 ? -10.536 5.276 24.732 1.00 85.00 82 LYS A C 1
ATOM 678 O O . LYS A 1 82 ? -11.584 5.213 24.095 1.00 85.00 82 LYS A O 1
ATOM 683 N N . LYS A 1 83 ? -10.096 6.429 25.250 1.00 81.06 83 LYS A N 1
ATOM 684 C CA . LYS A 1 83 ? -10.790 7.713 25.062 1.00 81.06 83 LYS A CA 1
ATOM 685 C C . LYS A 1 83 ? -10.687 8.164 23.603 1.00 81.06 83 LYS A C 1
ATOM 687 O O . LYS A 1 83 ? -9.582 8.294 23.084 1.00 81.06 83 LYS A O 1
ATOM 692 N N . LYS A 1 84 ? -11.832 8.490 22.996 1.00 75.50 84 LYS A N 1
ATOM 693 C CA . LYS A 1 84 ? -11.921 8.991 21.617 1.00 75.50 84 LYS A CA 1
ATOM 694 C C . LYS A 1 84 ? -11.080 10.253 21.416 1.00 75.50 84 LYS A C 1
ATOM 696 O O . LYS A 1 84 ? -11.278 11.251 22.121 1.00 75.50 84 LYS A O 1
ATOM 701 N N . LYS A 1 85 ? -10.185 10.244 20.425 1.00 71.00 85 LYS A N 1
ATOM 702 C CA . LYS A 1 85 ? -9.467 11.450 19.978 1.00 71.00 85 LYS A CA 1
ATOM 703 C C . LYS A 1 85 ? -10.230 12.104 18.819 1.00 71.00 85 LYS A C 1
ATOM 705 O O . LYS A 1 85 ? -10.268 11.584 17.712 1.00 71.00 85 LYS A O 1
ATOM 710 N N . SER A 1 86 ? -10.821 13.277 19.059 1.00 63.09 86 SER A N 1
ATOM 711 C CA . SER A 1 86 ? -11.673 13.989 18.085 1.00 63.09 86 SER A CA 1
ATOM 712 C C . SER A 1 86 ? -10.932 14.925 17.118 1.00 63.09 86 SER A C 1
ATOM 714 O O . SER A 1 86 ? -11.572 15.578 16.297 1.00 63.09 86 SER A O 1
ATOM 716 N N . LYS A 1 87 ? -9.596 15.039 17.176 1.00 59.44 87 LYS A N 1
ATOM 717 C CA . LYS A 1 87 ? -8.874 16.009 16.331 1.00 59.44 87 LYS A CA 1
ATOM 718 C C . LYS A 1 87 ? -9.076 15.695 14.840 1.00 59.44 87 LYS A C 1
ATOM 720 O O . LYS A 1 87 ? -8.672 14.636 14.370 1.00 59.44 87 LYS A O 1
ATOM 725 N N . GLY A 1 88 ? -9.702 16.626 14.114 1.00 56.34 88 GLY A N 1
ATOM 726 C CA . GLY A 1 88 ? -9.973 16.527 12.673 1.00 56.34 88 GLY A CA 1
ATOM 727 C C . GLY A 1 88 ? -11.161 15.640 12.289 1.00 56.34 88 GLY A C 1
ATOM 728 O O . GLY A 1 88 ? -11.423 15.455 11.104 1.00 56.34 88 GLY A O 1
ATOM 729 N N . ARG A 1 89 ? -11.894 15.094 13.263 1.00 57.88 89 ARG A N 1
ATOM 730 C CA . ARG A 1 89 ? -13.126 14.341 13.023 1.00 57.88 89 ARG A CA 1
ATOM 731 C C . ARG A 1 89 ? -14.272 15.165 13.569 1.00 57.88 89 ARG A C 1
ATOM 733 O O . ARG A 1 89 ? -14.286 15.461 14.761 1.00 57.88 89 ARG A O 1
ATOM 740 N N . ALA A 1 90 ? -15.212 15.546 12.707 1.00 55.53 90 ALA A N 1
ATOM 741 C CA . ALA A 1 90 ? -16.445 16.168 13.165 1.00 55.53 90 ALA A CA 1
ATOM 742 C C . ALA A 1 90 ? -17.036 15.293 14.279 1.00 55.53 90 ALA A C 1
ATOM 744 O O . ALA A 1 90 ? -17.190 14.080 14.106 1.00 55.53 90 ALA A O 1
ATOM 745 N N . ILE A 1 91 ? -17.279 15.893 15.444 1.00 56.53 91 ILE A N 1
ATOM 746 C CA . ILE A 1 91 ? -17.898 15.215 16.579 1.00 56.53 91 ILE A CA 1
ATOM 747 C C . ILE A 1 91 ? -19.273 14.756 16.093 1.00 56.53 91 ILE A C 1
ATOM 749 O O . ILE A 1 91 ? -20.173 15.570 15.909 1.00 56.53 91 ILE A O 1
ATOM 753 N N . LYS A 1 92 ? -19.432 13.458 15.822 1.00 59.03 92 LYS A N 1
ATOM 754 C CA . LYS A 1 92 ? -20.750 12.888 15.555 1.00 59.03 92 LYS A CA 1
ATOM 755 C C . LYS A 1 92 ? -21.467 12.831 16.898 1.00 59.03 92 LYS A C 1
ATOM 757 O O . LYS A 1 92 ? -21.106 12.016 17.747 1.00 59.03 92 LYS A O 1
ATOM 762 N N . ASN A 1 93 ? -22.438 13.720 17.092 1.00 50.47 93 ASN A N 1
ATOM 763 C CA . ASN A 1 93 ? -23.392 13.660 18.196 1.00 50.47 93 ASN A CA 1
ATOM 764 C C . ASN A 1 93 ? -24.260 12.407 18.016 1.00 50.47 93 ASN A C 1
ATOM 766 O O . ASN A 1 93 ? -25.379 12.475 17.523 1.00 50.47 93 ASN A O 1
ATOM 770 N N . LEU A 1 94 ? -23.711 11.240 18.348 1.00 54.31 94 LEU A N 1
ATOM 771 C CA . LEU A 1 94 ? -24.483 10.013 18.473 1.00 54.31 94 LEU A CA 1
ATOM 772 C C . LEU A 1 94 ? -25.169 10.070 19.835 1.00 54.31 94 LEU A C 1
ATOM 774 O O . LEU A 1 94 ? -24.577 9.711 20.854 1.00 54.31 94 LEU A O 1
ATOM 778 N N . VAL A 1 95 ? -26.396 10.584 19.843 1.00 51.06 95 VAL A N 1
ATOM 779 C CA . VAL A 1 95 ? -27.329 10.357 20.945 1.00 51.06 95 VAL A CA 1
ATOM 780 C C . VAL A 1 95 ? -27.589 8.853 20.962 1.00 51.06 95 VAL A C 1
ATOM 782 O O . VAL A 1 95 ? -28.011 8.284 19.959 1.00 51.06 95 VAL A O 1
ATOM 785 N N . LYS A 1 96 ? -27.232 8.186 22.063 1.00 51.34 96 LYS A N 1
ATOM 786 C CA . LYS A 1 96 ? -27.692 6.819 22.303 1.00 51.34 96 LYS A CA 1
ATOM 787 C C . LYS A 1 96 ? -29.168 6.925 22.662 1.00 51.34 96 LYS A C 1
ATOM 789 O O . LYS A 1 96 ? -29.476 7.448 23.731 1.00 51.34 96 LYS A O 1
ATOM 794 N N . ASP A 1 97 ? -30.040 6.455 21.779 1.00 49.75 97 ASP A N 1
ATOM 795 C CA . ASP A 1 97 ? -31.419 6.185 22.167 1.00 49.75 97 ASP A CA 1
ATOM 796 C C . ASP A 1 97 ? -31.391 5.128 23.277 1.00 49.75 97 ASP A C 1
ATOM 798 O O . ASP A 1 97 ? -30.664 4.132 23.194 1.00 49.75 97 ASP A O 1
ATOM 802 N N . THR A 1 98 ? -32.063 5.472 24.373 1.00 50.62 98 THR A N 1
ATOM 803 C CA . THR A 1 98 ? -32.134 4.698 25.618 1.00 50.62 98 THR A CA 1
ATOM 804 C C . THR A 1 98 ? -33.159 3.586 25.482 1.00 50.62 98 THR A C 1
ATOM 806 O O . THR A 1 98 ? -34.194 3.838 24.827 1.00 50.62 98 THR A O 1
#